Protein AF-A0AAD3ME91-F1 (afdb_monomer_lite)

Foldseek 3Di:
DCLVPLDADPVNCCVVCVVDDDDPVVSVVVVVVSVVLVVVLVVLVVVVVVVLVVVCCVVDVDPPPDPPSDPDPDCPDPSVVVNCCVPPVVVPDDRDPPD

Organism: Lates japonicus (NCBI:txid270547)

Sequence (99 aa):
MFFYTRYPSSNTLKTYFPDVKFNRCVTSQMIKWFSNFREFFYIQMERFARQAVREALTRDGAPRLGRESQLRVGRDTELYRILNMHYNNSNVYQVPEIY

Structure (mmCIF, N/CA/C/O backbone):
data_AF-A0AAD3ME91-F1
#
_entry.id   AF-A0AAD3ME91-F1
#
loop_
_atom_site.group_PDB
_atom_site.id
_atom_site.type_symbol
_atom_site.label_atom_id
_atom_site.label_alt_id
_atom_site.label_comp_id
_atom_site.label_asym_id
_atom_site.label_entity_id
_atom_site.label_seq_id
_atom_site.pdbx_PDB_ins_code
_atom_site.Cartn_x
_atom_site.Cartn_y
_atom_site.Cartn_z
_atom_site.occupancy
_atom_site.B_iso_or_equiv
_atom_site.auth_seq_id
_atom_site.auth_comp_id
_atom_site.auth_asym_id
_atom_site.auth_atom_id
_atom_site.pdbx_PDB_model_num
ATOM 1 N N . MET A 1 1 ? 0.706 -6.170 -7.731 1.00 81.69 1 MET A N 1
ATOM 2 C CA . MET A 1 1 ? 1.873 -6.748 -7.014 1.00 81.69 1 MET A CA 1
ATOM 3 C C . MET A 1 1 ? 1.831 -6.543 -5.497 1.00 81.69 1 MET A C 1
ATOM 5 O O . MET A 1 1 ? 2.109 -7.497 -4.782 1.00 81.69 1 MET A O 1
ATOM 9 N N . PHE A 1 2 ? 1.473 -5.357 -4.984 1.00 82.31 2 PHE A N 1
ATOM 10 C CA . PHE A 1 2 ? 1.466 -5.082 -3.533 1.00 82.31 2 PHE A CA 1
ATOM 11 C C . PHE A 1 2 ? 0.575 -6.038 -2.705 1.00 82.31 2 PHE A C 1
ATOM 13 O O . PHE A 1 2 ? 0.994 -6.496 -1.644 1.00 82.31 2 PHE A O 1
ATOM 20 N N . PHE A 1 3 ? -0.584 -6.443 -3.244 1.00 76.81 3 PHE A N 1
ATOM 21 C CA . PHE A 1 3 ? -1.472 -7.474 -2.669 1.00 76.81 3 PHE A CA 1
ATOM 22 C C . PHE A 1 3 ? -0.890 -8.898 -2.611 1.00 76.81 3 PHE A C 1
ATOM 24 O O . PHE A 1 3 ? -1.547 -9.809 -2.135 1.00 76.81 3 PHE A O 1
ATOM 31 N N . TYR A 1 4 ? 0.319 -9.132 -3.118 1.00 81.06 4 TYR A N 1
ATOM 32 C CA . TYR A 1 4 ? 0.982 -10.438 -3.029 1.00 81.06 4 TYR A CA 1
ATOM 33 C C . TYR A 1 4 ? 2.249 -10.343 -2.179 1.00 81.06 4 TYR A C 1
ATOM 35 O O . TYR A 1 4 ? 2.527 -11.211 -1.356 1.00 81.06 4 TYR A O 1
ATOM 43 N N . THR A 1 5 ? 2.998 -9.246 -2.311 1.00 86.25 5 THR A N 1
ATOM 44 C CA . THR A 1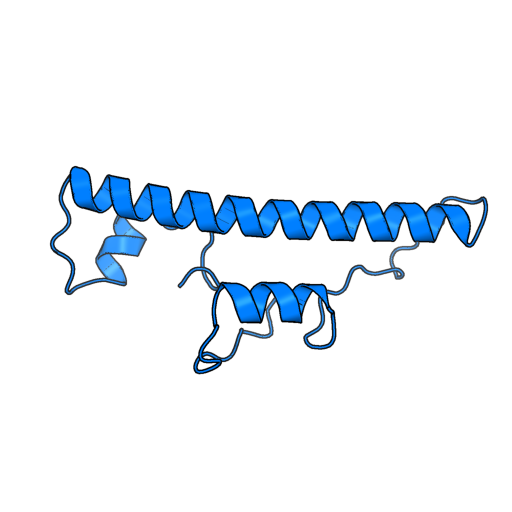 5 ? 4.194 -8.989 -1.506 1.00 86.25 5 THR A CA 1
ATOM 45 C C . THR A 1 5 ? 4.294 -7.519 -1.109 1.00 86.25 5 THR A C 1
ATOM 47 O O . THR A 1 5 ? 4.296 -6.622 -1.954 1.00 86.25 5 THR A O 1
ATOM 50 N N . ARG A 1 6 ? 4.399 -7.269 0.203 1.00 90.31 6 ARG A N 1
ATOM 51 C CA . ARG A 1 6 ? 4.574 -5.919 0.773 1.00 90.31 6 ARG A CA 1
ATOM 52 C C . ARG A 1 6 ? 6.049 -5.493 0.817 1.00 90.31 6 ARG A C 1
ATOM 54 O O . ARG A 1 6 ? 6.357 -4.300 0.838 1.00 90.31 6 ARG A O 1
ATOM 61 N N . TYR A 1 7 ? 6.952 -6.474 0.814 1.00 92.44 7 TYR A N 1
ATOM 62 C CA . TYR A 1 7 ? 8.404 -6.306 0.897 1.00 92.44 7 TYR A CA 1
ATOM 63 C C . TYR A 1 7 ? 9.083 -7.078 -0.245 1.00 92.44 7 TYR A C 1
ATOM 65 O O . TYR A 1 7 ? 9.751 -8.084 -0.001 1.00 92.44 7 TYR A O 1
ATOM 73 N N . PRO A 1 8 ? 8.887 -6.671 -1.511 1.00 92.88 8 PRO A N 1
ATOM 74 C CA . PRO A 1 8 ? 9.577 -7.321 -2.615 1.00 92.88 8 PRO A CA 1
ATOM 75 C C . PRO A 1 8 ? 11.084 -7.069 -2.518 1.00 92.88 8 PRO A C 1
ATOM 77 O O . PRO A 1 8 ? 11.529 -5.944 -2.284 1.00 92.88 8 PRO A O 1
ATOM 80 N N . SER A 1 9 ? 11.875 -8.114 -2.749 1.00 91.38 9 SER A N 1
ATOM 81 C CA . SER A 1 9 ? 13.317 -7.954 -2.940 1.00 91.38 9 SER A CA 1
ATOM 82 C C . SER A 1 9 ? 13.612 -7.321 -4.304 1.00 91.38 9 SER A C 1
ATOM 84 O O . SER A 1 9 ? 12.789 -7.389 -5.222 1.00 91.38 9 SER A O 1
ATOM 86 N N . SER A 1 10 ? 14.819 -6.779 -4.486 1.00 87.94 10 SER A N 1
ATOM 87 C CA . SER A 1 10 ? 15.272 -6.297 -5.799 1.00 87.94 10 SER A CA 1
ATOM 88 C C . SER A 1 10 ? 15.189 -7.379 -6.883 1.00 87.94 10 SER A C 1
ATOM 90 O O . SER A 1 10 ? 14.852 -7.071 -8.023 1.00 87.94 10 SER A O 1
ATOM 92 N N . ASN A 1 11 ? 15.449 -8.644 -6.534 1.00 90.69 11 ASN A N 1
ATOM 93 C CA . ASN A 1 11 ? 15.323 -9.765 -7.469 1.00 90.69 11 ASN A CA 1
ATOM 94 C C . ASN A 1 11 ? 13.859 -10.018 -7.831 1.00 90.69 11 ASN A C 1
ATOM 96 O O . ASN A 1 11 ? 13.541 -10.158 -9.005 1.00 90.69 11 ASN A O 1
ATOM 100 N N . THR A 1 12 ? 12.959 -9.977 -6.845 1.00 92.50 12 THR A N 1
ATOM 101 C CA . THR A 1 12 ? 11.515 -10.090 -7.076 1.00 92.50 12 THR A CA 1
ATOM 102 C C . THR A 1 12 ? 11.034 -8.997 -8.035 1.00 92.50 12 THR A C 1
ATOM 104 O O . THR A 1 12 ? 10.335 -9.293 -8.994 1.00 92.50 12 THR A O 1
ATOM 107 N N . LEU A 1 13 ? 11.444 -7.739 -7.846 1.00 91.31 13 LEU A N 1
ATOM 108 C CA . LEU A 1 13 ? 11.069 -6.658 -8.767 1.00 91.31 13 LEU A CA 1
ATOM 109 C C . LEU A 1 13 ? 11.576 -6.915 -10.193 1.00 91.31 13 LEU A C 1
ATOM 111 O O . LEU A 1 13 ? 10.810 -6.785 -11.139 1.00 91.31 13 LEU A O 1
ATOM 115 N N . LYS A 1 14 ? 12.831 -7.342 -10.354 1.00 90.88 14 LYS A N 1
ATOM 116 C CA . LYS A 1 14 ? 13.387 -7.665 -11.678 1.00 90.88 14 LYS A CA 1
ATOM 117 C C . LYS A 1 14 ? 12.628 -8.789 -12.382 1.00 90.88 14 LYS A C 1
ATOM 119 O O . LYS A 1 14 ? 12.403 -8.698 -13.580 1.00 90.88 14 LYS A O 1
ATOM 124 N N . THR A 1 15 ? 12.212 -9.821 -11.647 1.00 93.69 15 THR A N 1
ATOM 125 C CA . THR A 1 15 ? 11.452 -10.948 -12.207 1.00 93.69 15 THR A CA 1
ATOM 126 C C . THR A 1 15 ? 10.057 -10.537 -12.677 1.00 93.69 15 THR A C 1
ATOM 128 O O . THR A 1 15 ? 9.624 -10.970 -13.738 1.00 93.69 15 THR A O 1
ATOM 131 N N . TYR A 1 16 ? 9.349 -9.712 -11.900 1.00 91.38 16 TYR A N 1
ATOM 132 C CA . TYR A 1 16 ? 7.952 -9.359 -12.184 1.00 91.38 16 TYR A CA 1
ATOM 133 C C . TYR A 1 16 ? 7.783 -8.098 -13.048 1.00 91.38 16 TYR A C 1
ATOM 135 O O . TYR A 1 16 ? 6.665 -7.792 -13.453 1.00 91.38 16 TYR A O 1
ATOM 143 N N . PHE A 1 17 ? 8.870 -7.383 -13.350 1.00 92.62 17 PHE A N 1
ATOM 144 C CA . PHE A 1 17 ? 8.881 -6.223 -14.245 1.00 92.62 17 PHE A CA 1
ATOM 145 C C . PHE A 1 17 ? 9.977 -6.364 -15.317 1.00 92.62 17 PHE A C 1
ATOM 147 O O . PHE A 1 17 ? 10.930 -5.580 -15.318 1.00 92.62 17 PHE A O 1
ATOM 154 N N . PRO A 1 18 ? 9.871 -7.354 -16.224 1.00 93.62 18 PRO A N 1
ATOM 155 C CA . PRO A 1 18 ? 10.914 -7.636 -17.215 1.00 93.62 18 PRO A CA 1
ATOM 156 C C . PRO A 1 18 ? 11.144 -6.474 -18.193 1.00 93.62 18 PRO A C 1
ATOM 158 O O . PRO A 1 18 ? 12.267 -6.271 -18.649 1.00 93.62 18 PRO A O 1
ATOM 161 N N . ASP A 1 19 ? 10.114 -5.666 -18.456 1.00 94.81 19 ASP A N 1
ATOM 162 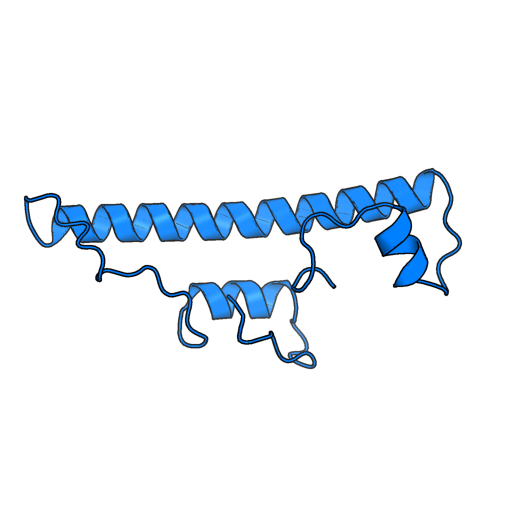C CA . ASP A 1 19 ? 10.186 -4.518 -19.370 1.00 94.81 19 ASP A CA 1
ATOM 163 C C . ASP A 1 19 ? 10.876 -3.287 -18.753 1.00 94.81 19 ASP A C 1
ATOM 165 O O . ASP A 1 19 ? 11.164 -2.301 -19.436 1.00 94.81 19 ASP A O 1
ATOM 169 N N . VAL A 1 20 ? 11.163 -3.317 -17.447 1.00 94.19 20 VAL A N 1
ATOM 170 C CA . VAL A 1 20 ? 11.804 -2.208 -16.738 1.00 94.19 20 VAL A CA 1
ATOM 171 C C . VAL A 1 20 ? 13.320 -2.373 -16.770 1.00 94.19 20 VAL A C 1
ATOM 173 O O . VAL A 1 20 ? 13.887 -3.318 -16.223 1.00 94.19 20 VAL A O 1
ATOM 176 N N . LYS A 1 21 ? 14.024 -1.384 -17.330 1.00 94.56 21 LYS A N 1
ATOM 177 C CA . LYS A 1 21 ? 15.491 -1.316 -17.246 1.00 94.56 21 LYS A CA 1
ATOM 178 C C . LYS A 1 21 ? 15.927 -0.840 -15.860 1.00 94.56 21 LYS A C 1
ATOM 180 O O . LYS A 1 21 ? 15.998 0.358 -15.584 1.00 94.56 21 LYS A O 1
ATOM 185 N N . PHE A 1 22 ? 16.234 -1.787 -14.980 1.00 93.19 22 PHE A N 1
ATOM 186 C CA . PHE A 1 22 ? 16.673 -1.485 -13.620 1.00 93.19 22 PHE A CA 1
ATOM 187 C C . PHE A 1 22 ? 18.049 -0.814 -13.585 1.00 93.19 22 PHE A C 1
ATOM 189 O O . PHE A 1 22 ? 19.055 -1.375 -14.012 1.00 93.19 22 PHE A O 1
ATOM 196 N N . ASN A 1 23 ? 18.097 0.366 -12.974 1.00 95.00 23 ASN A N 1
ATOM 197 C CA . ASN A 1 23 ? 19.318 1.048 -12.556 1.00 95.00 23 ASN A CA 1
ATOM 198 C C . ASN A 1 23 ? 19.168 1.531 -11.101 1.00 95.00 23 ASN A C 1
ATOM 200 O O . ASN A 1 23 ? 18.126 1.315 -10.472 1.00 95.00 23 ASN A O 1
ATOM 204 N N . ARG A 1 24 ? 20.197 2.182 -10.542 1.00 94.25 24 ARG A N 1
ATOM 205 C CA . ARG A 1 24 ? 20.177 2.651 -9.144 1.00 94.25 24 ARG A CA 1
ATOM 206 C C . ARG A 1 24 ? 19.001 3.595 -8.853 1.00 94.25 24 ARG A C 1
ATOM 208 O O . ARG A 1 24 ? 18.346 3.446 -7.820 1.00 94.25 24 ARG A O 1
ATOM 215 N N . CYS A 1 25 ? 18.710 4.524 -9.761 1.00 96.06 25 CYS A N 1
ATOM 216 C CA . CYS A 1 25 ? 17.630 5.500 -9.609 1.00 96.06 25 CYS A CA 1
ATOM 217 C C . CYS A 1 25 ? 16.254 4.826 -9.694 1.00 96.06 25 CYS A C 1
ATOM 219 O O . CYS A 1 25 ? 15.437 5.004 -8.796 1.00 96.06 25 CYS A O 1
ATOM 221 N N . VAL A 1 26 ? 16.033 3.979 -10.703 1.00 94.94 26 VAL A N 1
ATOM 222 C CA . VAL A 1 26 ? 14.781 3.225 -10.898 1.00 94.94 26 VAL A CA 1
ATOM 223 C C . VAL A 1 26 ? 14.518 2.286 -9.721 1.00 94.94 26 VAL A C 1
ATOM 225 O O . VAL A 1 26 ? 13.415 2.258 -9.185 1.00 94.94 26 VAL A O 1
ATOM 228 N N . THR A 1 27 ? 15.545 1.576 -9.247 1.00 92.75 27 THR A N 1
ATOM 229 C CA . THR A 1 27 ? 15.428 0.694 -8.074 1.00 92.75 27 THR A CA 1
ATOM 230 C C . THR A 1 27 ? 15.026 1.497 -6.836 1.00 92.75 27 THR A C 1
ATOM 232 O O . THR A 1 27 ? 14.099 1.116 -6.124 1.00 92.75 27 THR A O 1
ATOM 235 N N . SER A 1 28 ? 15.665 2.649 -6.610 1.00 93.81 28 SER A N 1
ATOM 236 C CA . SER A 1 28 ? 15.315 3.554 -5.508 1.00 93.81 28 SER A CA 1
ATOM 237 C C . SER A 1 28 ? 13.880 4.074 -5.626 1.00 93.81 28 SER A C 1
ATOM 239 O O . SER A 1 28 ? 13.176 4.158 -4.622 1.00 93.81 28 SER A O 1
ATOM 241 N N . GLN A 1 29 ? 13.424 4.394 -6.839 1.00 94.56 29 GLN A N 1
ATOM 242 C CA . GLN A 1 29 ? 12.057 4.846 -7.100 1.00 94.56 29 GLN A CA 1
ATOM 243 C C . GLN A 1 29 ? 11.031 3.759 -6.769 1.00 94.56 29 GLN A C 1
ATOM 245 O O . GLN A 1 29 ? 10.059 4.031 -6.067 1.00 94.56 29 GLN A O 1
ATOM 250 N N . MET A 1 30 ? 11.271 2.518 -7.198 1.00 92.94 30 MET A N 1
ATOM 251 C CA . MET A 1 30 ? 10.380 1.406 -6.872 1.00 92.94 30 MET A CA 1
ATOM 252 C C . MET A 1 30 ? 10.336 1.146 -5.367 1.00 92.94 30 MET A C 1
ATOM 254 O O . MET A 1 30 ? 9.253 0.993 -4.809 1.00 92.94 30 MET A O 1
ATOM 258 N N . ILE A 1 31 ? 11.485 1.170 -4.684 1.00 91.50 31 ILE A N 1
ATOM 259 C CA . ILE A 1 31 ? 11.530 1.037 -3.222 1.00 91.50 31 ILE A CA 1
ATOM 260 C C . ILE A 1 31 ? 10.691 2.135 -2.554 1.00 91.50 31 ILE A C 1
ATOM 262 O O . ILE A 1 31 ? 9.905 1.825 -1.661 1.00 91.50 31 ILE A O 1
ATOM 266 N N . LYS A 1 32 ? 10.800 3.391 -3.010 1.00 94.19 32 LYS A N 1
ATOM 267 C CA . LYS A 1 32 ? 9.980 4.507 -2.507 1.00 94.19 32 LYS A CA 1
ATOM 268 C C . LYS A 1 32 ? 8.486 4.268 -2.722 1.00 94.19 32 LYS A C 1
ATOM 270 O O . LYS A 1 32 ? 7.722 4.439 -1.781 1.00 94.19 32 LYS A O 1
ATOM 275 N N . TRP A 1 33 ? 8.066 3.815 -3.903 1.00 93.94 33 TRP A N 1
ATOM 276 C CA . TRP A 1 33 ? 6.658 3.478 -4.146 1.00 93.94 33 TRP A CA 1
ATOM 277 C C . TRP A 1 33 ? 6.148 2.399 -3.190 1.00 93.94 33 TRP A C 1
ATOM 279 O O . TRP A 1 33 ? 5.098 2.571 -2.577 1.00 93.94 33 TRP A O 1
ATOM 289 N N . PHE A 1 34 ? 6.914 1.323 -2.990 1.00 93.31 34 PHE A N 1
ATOM 290 C CA . PHE A 1 34 ? 6.541 0.278 -2.034 1.00 93.31 34 PHE A CA 1
ATOM 291 C C . PHE A 1 34 ? 6.534 0.776 -0.584 1.00 93.31 34 PHE A C 1
ATOM 293 O O . PHE A 1 34 ? 5.714 0.311 0.204 1.00 93.31 34 PHE A O 1
ATOM 300 N N . SER A 1 35 ? 7.406 1.718 -0.221 1.00 94.00 35 SER A N 1
ATOM 301 C CA . SER A 1 35 ? 7.354 2.377 1.088 1.00 94.00 35 SER A CA 1
ATOM 302 C C . SER A 1 35 ? 6.078 3.196 1.265 1.00 94.00 35 SER A C 1
ATOM 304 O O . SER A 1 35 ? 5.407 3.005 2.273 1.00 94.00 35 SER A O 1
ATOM 306 N N . ASN A 1 36 ? 5.690 4.005 0.276 1.00 93.06 36 ASN A N 1
ATOM 307 C CA . ASN A 1 36 ? 4.447 4.783 0.323 1.00 93.06 36 ASN A CA 1
ATOM 308 C C . ASN A 1 36 ? 3.215 3.872 0.440 1.00 93.06 36 ASN A C 1
ATOM 310 O O . ASN A 1 36 ? 2.314 4.132 1.233 1.00 93.06 36 ASN A O 1
ATOM 314 N N . PHE A 1 37 ? 3.189 2.764 -0.308 1.00 93.81 37 PHE A N 1
ATOM 315 C CA . PHE A 1 37 ? 2.121 1.774 -0.177 1.00 93.81 37 PHE A CA 1
ATOM 316 C C . PHE A 1 37 ? 2.093 1.163 1.229 1.00 93.81 37 PHE A C 1
ATOM 318 O O . PHE A 1 37 ? 1.049 1.120 1.870 1.00 93.81 37 PHE A O 1
ATOM 325 N N . ARG A 1 38 ? 3.236 0.744 1.783 1.00 94.94 38 ARG A N 1
ATOM 326 C CA . ARG A 1 38 ? 3.263 0.225 3.161 1.00 94.94 38 ARG A CA 1
ATOM 327 C C . ARG A 1 38 ? 2.795 1.252 4.186 1.00 94.94 38 ARG A C 1
ATOM 329 O O . ARG A 1 38 ? 2.061 0.876 5.091 1.00 94.94 38 ARG A O 1
ATOM 336 N N . GLU A 1 39 ? 3.199 2.508 4.048 1.00 95.12 39 G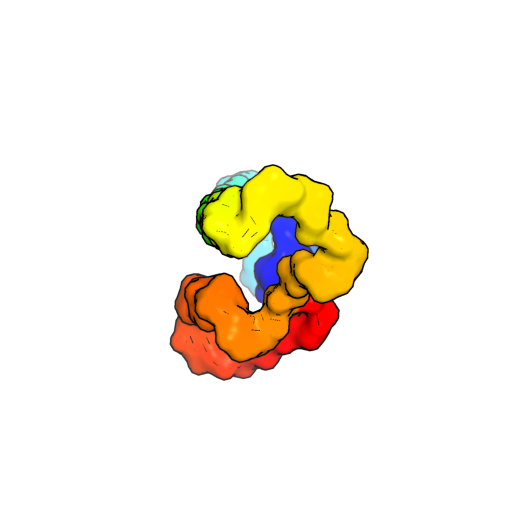LU A N 1
ATOM 337 C CA . GLU A 1 39 ? 2.782 3.586 4.945 1.00 95.12 39 GLU A CA 1
ATOM 338 C C . GLU A 1 39 ? 1.256 3.712 4.982 1.00 95.12 39 GLU A C 1
ATOM 340 O O . GLU A 1 39 ? 0.660 3.590 6.053 1.00 95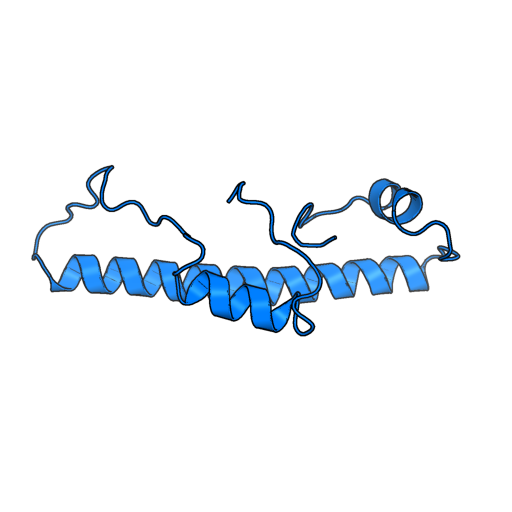.12 39 GLU A O 1
ATOM 345 N N . PHE A 1 40 ? 0.607 3.829 3.819 1.00 93.88 40 PHE A N 1
ATOM 346 C CA . PHE A 1 40 ? -0.853 3.867 3.757 1.00 93.88 40 PHE A CA 1
ATOM 347 C C . PHE A 1 40 ? -1.485 2.613 4.374 1.00 93.88 40 PHE A C 1
ATOM 349 O O . PHE A 1 40 ? -2.406 2.723 5.184 1.00 93.88 40 PHE A O 1
ATOM 356 N N . PHE A 1 41 ? -0.979 1.421 4.032 1.00 92.19 41 PHE A N 1
ATOM 357 C CA . PHE A 1 41 ? -1.484 0.159 4.576 1.00 92.19 41 PHE A CA 1
ATOM 358 C C . PHE A 1 41 ? -1.449 0.142 6.108 1.00 92.19 41 PHE A C 1
ATOM 360 O O . PHE A 1 41 ? -2.471 -0.126 6.738 1.00 92.19 41 PHE A O 1
ATOM 367 N N . TYR A 1 42 ? -0.299 0.452 6.711 1.00 93.44 42 TYR A N 1
ATOM 368 C CA . TYR A 1 42 ? -0.137 0.396 8.161 1.00 93.44 42 TYR A CA 1
ATOM 369 C C . TYR A 1 42 ? -0.932 1.481 8.884 1.00 93.44 42 TYR A C 1
ATOM 371 O O . TYR A 1 42 ? -1.509 1.182 9.926 1.00 93.44 42 TYR A O 1
ATOM 379 N N . ILE A 1 43 ? -1.068 2.678 8.303 1.00 94.44 43 ILE A N 1
ATOM 380 C CA . ILE A 1 43 ? -1.961 3.718 8.834 1.00 94.44 43 ILE A CA 1
ATOM 381 C C . ILE A 1 43 ? -3.405 3.204 8.902 1.00 94.44 43 ILE A C 1
ATOM 383 O O . ILE A 1 43 ? -4.070 3.368 9.926 1.00 94.44 43 ILE A O 1
ATOM 387 N N . GLN A 1 44 ? -3.901 2.556 7.841 1.00 91.50 44 GLN A N 1
ATOM 388 C CA . GLN A 1 44 ? -5.257 2.001 7.857 1.00 91.50 44 GLN A CA 1
ATOM 389 C C . GLN A 1 44 ? -5.382 0.851 8.864 1.00 91.50 44 GLN A C 1
ATOM 391 O O . GLN A 1 44 ? -6.315 0.860 9.666 1.00 91.50 44 GLN A O 1
ATOM 396 N N . MET A 1 45 ? -4.439 -0.100 8.882 1.00 89.25 45 MET A N 1
ATOM 397 C CA . MET A 1 45 ? -4.451 -1.207 9.852 1.00 89.25 45 MET A CA 1
ATOM 398 C C . MET A 1 45 ? -4.508 -0.690 11.289 1.00 89.25 45 MET A C 1
ATOM 400 O O . MET A 1 45 ? -5.354 -1.117 12.073 1.00 89.25 45 MET A O 1
ATOM 404 N N . GLU A 1 46 ? -3.630 0.252 11.629 1.00 90.69 46 GLU A N 1
ATOM 405 C CA . GLU A 1 46 ? -3.544 0.813 12.971 1.00 90.69 46 GLU A CA 1
ATOM 406 C C . GLU A 1 46 ? -4.829 1.548 13.354 1.00 90.69 46 GLU A C 1
ATOM 408 O O . GLU A 1 46 ? -5.349 1.350 14.455 1.00 90.69 46 GLU A O 1
ATOM 413 N N . ARG A 1 47 ? -5.380 2.358 12.441 1.00 91.12 47 ARG A N 1
ATOM 414 C CA . ARG A 1 47 ? -6.633 3.082 12.673 1.00 91.12 47 ARG A CA 1
ATOM 415 C C . ARG A 1 47 ? -7.771 2.127 13.031 1.00 91.12 47 ARG A C 1
ATOM 417 O O . ARG A 1 47 ? -8.458 2.355 14.025 1.00 91.12 47 ARG A O 1
ATOM 424 N N . PHE A 1 48 ? -7.954 1.059 12.253 1.00 87.44 48 PHE A N 1
ATOM 425 C CA . PHE A 1 48 ? -9.022 0.083 12.489 1.00 87.44 48 PHE A CA 1
ATOM 426 C C . PHE A 1 48 ? -8.770 -0.783 13.729 1.00 87.44 48 PHE A C 1
ATOM 428 O O . PHE A 1 48 ? -9.702 -1.028 14.490 1.00 87.44 48 PHE A O 1
ATOM 435 N N . ALA A 1 49 ? -7.524 -1.183 13.994 1.00 86.31 49 ALA A N 1
ATOM 436 C CA . ALA A 1 49 ? -7.183 -1.929 15.204 1.00 86.31 49 ALA A CA 1
ATOM 437 C C . ALA A 1 49 ? -7.469 -1.109 16.474 1.00 86.31 49 ALA A C 1
ATOM 439 O O . ALA A 1 49 ? -8.104 -1.601 17.406 1.00 86.31 49 ALA A O 1
ATOM 440 N N . ARG A 1 50 ? -7.067 0.169 16.499 1.00 88.69 50 ARG A N 1
ATOM 441 C CA . ARG A 1 50 ? -7.359 1.077 17.622 1.00 88.69 50 ARG A CA 1
ATOM 442 C C . ARG A 1 50 ? -8.857 1.306 17.798 1.00 88.69 50 ARG A C 1
ATOM 444 O O . ARG A 1 50 ? -9.318 1.377 18.935 1.00 88.69 50 ARG A O 1
ATOM 451 N N . GLN A 1 51 ? -9.602 1.422 16.700 1.00 86.06 51 GLN A N 1
ATOM 452 C CA . GLN A 1 51 ? -11.055 1.573 16.734 1.00 86.06 51 GLN A CA 1
ATOM 453 C C . GLN A 1 51 ? -11.723 0.348 17.369 1.00 86.06 51 GLN A C 1
ATOM 455 O O . GLN A 1 51 ? -12.477 0.498 18.325 1.00 86.06 51 GLN A O 1
ATOM 460 N N . ALA A 1 52 ? -11.371 -0.857 16.917 1.00 82.62 52 ALA A N 1
ATOM 461 C CA . ALA A 1 52 ? -11.926 -2.094 17.457 1.00 82.62 52 ALA A CA 1
ATOM 462 C C . ALA A 1 52 ? -11.599 -2.290 18.945 1.00 82.62 52 ALA A C 1
ATOM 464 O O . ALA A 1 52 ? -12.458 -2.704 19.717 1.00 82.62 52 ALA A O 1
ATOM 465 N N . VAL A 1 53 ? -10.380 -1.940 19.374 1.00 83.38 53 VAL A N 1
ATOM 466 C CA . VAL A 1 53 ? -10.002 -1.974 20.797 1.00 83.38 53 VAL A CA 1
ATOM 467 C C . VAL A 1 53 ? -10.853 -0.999 21.615 1.00 83.38 53 VAL A C 1
ATOM 469 O O . VAL A 1 53 ? -11.333 -1.365 22.683 1.00 83.38 53 VAL A O 1
ATOM 472 N N . ARG A 1 54 ? -11.080 0.227 21.127 1.00 81.88 54 ARG A N 1
ATOM 473 C CA . ARG A 1 54 ? -11.933 1.210 21.817 1.00 81.88 54 ARG A CA 1
ATOM 474 C C . ARG A 1 54 ? -13.378 0.736 21.932 1.00 81.88 54 ARG A C 1
ATOM 476 O O . ARG A 1 54 ? -13.953 0.849 23.005 1.00 81.88 54 ARG A O 1
ATOM 483 N N . GLU A 1 55 ? -13.939 0.195 20.856 1.00 79.31 55 GLU A N 1
ATOM 484 C CA . GLU A 1 55 ? -15.308 -0.334 20.832 1.00 79.31 55 GLU A CA 1
ATOM 485 C C . GLU A 1 55 ? -15.480 -1.558 21.740 1.00 79.31 55 GLU A C 1
ATOM 487 O O . GLU A 1 55 ? -16.509 -1.703 22.399 1.00 79.31 55 GLU A O 1
ATOM 492 N N . ALA A 1 56 ? -14.459 -2.415 21.826 1.00 71.06 56 ALA A N 1
ATOM 493 C CA . ALA A 1 56 ? -14.455 -3.546 22.749 1.00 71.06 56 ALA A CA 1
ATOM 494 C C . ALA A 1 56 ? -14.431 -3.093 24.219 1.00 71.06 56 ALA A C 1
ATOM 496 O O . ALA A 1 56 ? -15.094 -3.702 25.051 1.00 71.06 56 ALA A O 1
ATOM 497 N N . LEU A 1 57 ? -13.705 -2.014 24.535 1.00 69.06 57 LEU A N 1
ATOM 498 C CA . LEU A 1 57 ? -13.617 -1.457 25.890 1.00 69.06 57 LEU A CA 1
ATOM 499 C C . LEU A 1 57 ? -14.878 -0.689 26.322 1.00 69.06 57 LEU A C 1
ATOM 501 O O . LEU A 1 57 ? -15.127 -0.568 27.518 1.00 69.06 57 LEU A O 1
ATOM 505 N N . THR A 1 58 ? -15.657 -0.142 25.382 1.00 68.06 58 THR A N 1
ATOM 506 C CA . THR A 1 58 ? -16.882 0.618 25.689 1.00 68.06 58 THR A CA 1
ATOM 507 C C . THR A 1 58 ? -18.137 -0.245 25.770 1.00 68.06 58 THR A C 1
ATOM 509 O O . THR A 1 58 ? -19.082 0.155 26.448 1.00 68.06 58 THR A O 1
ATOM 512 N N . ARG A 1 59 ? -18.178 -1.404 25.095 1.00 59.81 59 ARG A N 1
ATOM 513 C CA . ARG A 1 59 ? -19.354 -2.291 25.100 1.00 59.81 59 ARG A CA 1
ATOM 514 C C . ARG A 1 59 ? -19.498 -3.142 26.355 1.00 59.81 59 ARG A C 1
ATOM 516 O O . ARG A 1 59 ? -20.626 -3.397 26.746 1.00 59.81 59 ARG A O 1
ATOM 523 N N . ASP A 1 60 ? -18.400 -3.533 26.987 1.00 54.62 60 ASP A N 1
ATOM 524 C CA . ASP A 1 60 ? -18.406 -4.269 28.248 1.00 54.62 60 ASP A CA 1
ATOM 525 C C . ASP A 1 60 ? -17.165 -3.851 29.039 1.00 54.62 60 ASP A C 1
ATOM 527 O O . ASP A 1 60 ? -16.049 -3.960 28.538 1.00 54.62 60 ASP A O 1
ATOM 531 N N . GLY A 1 61 ? -17.325 -3.393 30.284 1.00 53.62 61 GLY A N 1
ATOM 532 C CA . GLY A 1 61 ? -16.228 -2.987 31.180 1.00 53.62 61 GLY A CA 1
ATOM 533 C C . GLY A 1 61 ? -15.274 -4.118 31.610 1.00 53.62 61 GLY A C 1
ATOM 534 O O . GLY A 1 61 ? -14.716 -4.066 32.703 1.00 53.62 61 GLY A O 1
ATOM 535 N N . ALA A 1 62 ? -15.095 -5.155 30.789 1.00 50.88 62 ALA A N 1
ATOM 536 C CA . ALA A 1 62 ? -14.197 -6.276 31.007 1.00 50.88 62 ALA A CA 1
ATOM 537 C C . ALA A 1 62 ? -13.385 -6.572 29.730 1.00 50.88 62 ALA A C 1
ATOM 539 O O . ALA A 1 62 ? -13.943 -6.591 28.633 1.00 50.88 62 ALA A O 1
ATOM 540 N N . PRO A 1 63 ? -12.079 -6.883 29.840 1.00 51.16 63 PRO A N 1
ATOM 541 C CA . PRO A 1 63 ? -11.235 -7.205 28.698 1.00 51.16 63 PRO A CA 1
ATOM 542 C C . PRO A 1 63 ? -11.555 -8.621 28.204 1.00 51.16 63 PRO A C 1
ATOM 544 O O . PRO A 1 63 ? -10.830 -9.575 28.474 1.00 51.16 63 PRO A O 1
ATOM 547 N N . ARG A 1 64 ? -12.656 -8.789 27.472 1.00 51.59 64 ARG A N 1
ATOM 548 C CA . ARG A 1 64 ? -12.920 -10.008 26.703 1.00 51.59 64 ARG A CA 1
ATOM 549 C C . ARG A 1 64 ? -12.510 -9.783 25.257 1.00 51.59 64 ARG A C 1
ATOM 551 O O . ARG A 1 64 ? -13.338 -9.778 24.353 1.00 51.59 64 ARG A O 1
ATOM 558 N N . LEU A 1 65 ? -11.201 -9.687 25.024 1.00 54.94 65 LEU A N 1
ATOM 559 C CA . LEU A 1 65 ? -10.652 -10.049 23.716 1.00 54.94 65 LEU A CA 1
ATOM 560 C C . LEU A 1 65 ? -10.671 -11.586 23.622 1.00 54.94 65 LEU A C 1
ATOM 562 O O . LEU A 1 65 ? -9.642 -12.255 23.652 1.00 54.94 65 LEU A O 1
ATOM 566 N N . GLY A 1 66 ? -11.877 -12.161 23.636 1.00 44.91 66 GLY A N 1
ATOM 567 C CA . GLY A 1 66 ? -12.072 -13.578 23.387 1.00 44.91 66 GLY A CA 1
ATOM 568 C C . GLY A 1 66 ? -11.541 -13.896 21.996 1.00 44.91 66 GLY A C 1
ATOM 569 O O . GLY A 1 66 ? -11.690 -13.101 21.071 1.00 44.91 66 GLY A O 1
ATOM 570 N N . ARG A 1 67 ? -10.934 -15.073 21.857 1.00 45.97 67 ARG A N 1
ATOM 571 C CA . ARG A 1 67 ? -10.312 -15.635 20.643 1.00 45.97 67 ARG A CA 1
ATOM 572 C C . ARG A 1 67 ? -11.186 -15.564 19.368 1.00 45.97 67 ARG A C 1
ATOM 574 O O . ARG A 1 67 ? -10.681 -15.801 18.274 1.00 45.97 67 ARG A O 1
ATOM 581 N N . GLU A 1 68 ? -12.467 -15.232 19.522 1.00 47.12 68 GLU A N 1
ATOM 582 C CA . GLU A 1 68 ? -13.540 -15.256 18.525 1.00 47.12 68 GLU A CA 1
ATOM 583 C C . GLU A 1 68 ? -14.097 -13.869 18.157 1.00 47.12 68 GLU A C 1
ATOM 585 O O . GLU A 1 68 ? -14.772 -13.756 17.136 1.00 47.12 68 GLU A O 1
ATOM 590 N N . SER A 1 69 ? -13.738 -12.793 18.882 1.00 50.69 69 SER A N 1
ATOM 591 C CA . SER A 1 69 ? -13.901 -11.393 18.427 1.00 50.69 69 SER A CA 1
ATOM 592 C C . SER A 1 69 ? -12.839 -11.089 17.372 1.00 50.69 69 SER A C 1
ATOM 594 O O . SER A 1 69 ? -11.971 -10.227 17.506 1.00 50.69 69 SER A O 1
ATOM 596 N N . GLN A 1 70 ? -12.809 -11.950 16.373 1.00 52.00 70 GLN A N 1
ATOM 597 C CA . GLN A 1 70 ? -11.735 -12.092 15.434 1.00 52.00 70 GLN A CA 1
ATOM 598 C C . GLN A 1 70 ? -11.832 -10.881 14.513 1.00 52.00 70 GLN A C 1
ATOM 600 O O . GLN A 1 70 ? -12.833 -10.712 13.819 1.00 52.00 70 GLN A O 1
ATOM 605 N N . LEU A 1 71 ? -10.813 -10.021 14.542 1.00 57.09 71 LEU A N 1
ATOM 606 C CA . LEU A 1 71 ? -10.570 -8.977 13.546 1.00 57.09 71 LEU A CA 1
ATOM 607 C C . LEU A 1 71 ? -10.370 -9.645 12.173 1.00 57.09 71 LEU A C 1
ATOM 609 O O . LEU A 1 71 ? -9.262 -9.711 11.652 1.00 57.09 71 LEU A O 1
ATOM 613 N N . ARG A 1 72 ? -11.433 -10.231 11.617 1.00 59.19 72 ARG A N 1
ATOM 614 C CA . ARG A 1 72 ? -11.455 -10.828 10.289 1.00 59.19 72 ARG A CA 1
ATOM 615 C C . ARG A 1 72 ? -11.671 -9.702 9.306 1.00 59.19 72 ARG A C 1
ATOM 617 O O . ARG A 1 72 ? -12.730 -9.076 9.283 1.00 59.19 72 ARG A O 1
ATOM 624 N N . VAL A 1 73 ? -10.664 -9.459 8.484 1.00 61.34 73 VAL A N 1
ATOM 625 C CA . VAL A 1 73 ? -10.763 -8.523 7.370 1.00 61.34 73 VAL A CA 1
ATOM 626 C C . VAL A 1 73 ? -11.435 -9.256 6.209 1.00 61.34 73 VAL A C 1
ATOM 628 O O . VAL A 1 73 ? -10.785 -9.730 5.289 1.00 61.34 73 VAL A O 1
ATOM 631 N N . GLY A 1 74 ? -12.759 -9.407 6.281 1.00 66.19 74 GLY A N 1
ATOM 632 C CA . GLY A 1 74 ? -13.554 -9.922 5.164 1.00 66.19 74 GLY A CA 1
ATOM 633 C C . GLY A 1 74 ? -13.682 -8.901 4.026 1.00 66.19 74 GLY A C 1
ATOM 634 O O . GLY A 1 74 ? -13.455 -7.703 4.225 1.00 66.19 74 GLY A O 1
ATOM 635 N N . ARG A 1 75 ? -14.108 -9.355 2.839 1.00 68.00 75 ARG A N 1
ATOM 636 C CA . ARG A 1 75 ? -14.364 -8.485 1.669 1.00 68.00 75 ARG A CA 1
ATOM 637 C C . ARG A 1 75 ? -15.445 -7.428 1.915 1.00 68.00 75 ARG A C 1
ATOM 639 O O . ARG A 1 75 ? -15.411 -6.372 1.294 1.00 68.00 75 ARG A O 1
ATOM 646 N N . ASP A 1 76 ? -16.338 -7.684 2.862 1.00 72.06 76 ASP A N 1
ATOM 647 C CA . ASP A 1 76 ? -17.425 -6.770 3.225 1.00 72.06 76 ASP A CA 1
ATOM 648 C C . ASP A 1 76 ? -16.999 -5.726 4.270 1.00 72.06 76 ASP A C 1
ATOM 650 O O . ASP A 1 76 ? -17.794 -4.883 4.683 1.00 72.06 76 ASP A O 1
ATOM 654 N N . THR A 1 77 ? -15.742 -5.766 4.730 1.00 80.88 77 THR A N 1
ATOM 655 C CA . THR A 1 77 ? -15.245 -4.797 5.710 1.00 80.88 77 THR A CA 1
ATOM 656 C C . THR A 1 77 ? -14.907 -3.463 5.055 1.00 80.88 77 THR A C 1
ATOM 658 O O . THR A 1 77 ? -14.328 -3.398 3.968 1.00 80.88 77 THR A O 1
ATOM 661 N N . GLU A 1 78 ? -15.182 -2.367 5.766 1.00 84.69 78 GLU A N 1
ATOM 662 C CA . GLU A 1 78 ? -14.809 -1.023 5.306 1.00 84.69 78 GLU A CA 1
ATOM 663 C C . GLU A 1 78 ? -13.293 -0.895 5.103 1.00 84.69 78 GLU A C 1
ATOM 665 O O . GLU A 1 78 ? -12.830 -0.206 4.193 1.00 84.69 78 GLU A O 1
ATOM 670 N N . LEU A 1 79 ? -12.508 -1.615 5.908 1.00 85.56 79 LEU A N 1
ATOM 671 C CA . LEU A 1 79 ? -11.068 -1.684 5.733 1.00 85.56 79 LEU A CA 1
ATOM 672 C C . LEU A 1 79 ? -10.695 -2.256 4.358 1.00 85.56 79 LEU A C 1
ATOM 674 O O . LEU A 1 79 ? -9.894 -1.645 3.651 1.00 85.56 79 LEU A O 1
ATOM 678 N N . TYR A 1 80 ? -11.302 -3.373 3.944 1.00 84.06 80 TYR A N 1
ATOM 679 C CA . TYR A 1 80 ? -11.082 -3.931 2.610 1.00 84.06 80 TYR A CA 1
ATOM 680 C C . TYR A 1 80 ? -11.475 -2.937 1.512 1.00 84.06 80 TYR A C 1
ATOM 682 O O . TYR A 1 80 ? -10.698 -2.724 0.581 1.00 84.06 80 TYR A O 1
ATOM 690 N N . ARG A 1 81 ? -12.629 -2.269 1.639 1.00 86.44 81 ARG A N 1
ATOM 691 C CA . ARG A 1 81 ? -13.099 -1.280 0.654 1.00 86.44 81 ARG A CA 1
ATOM 692 C C . ARG A 1 81 ? -12.097 -0.139 0.461 1.00 86.44 81 ARG A 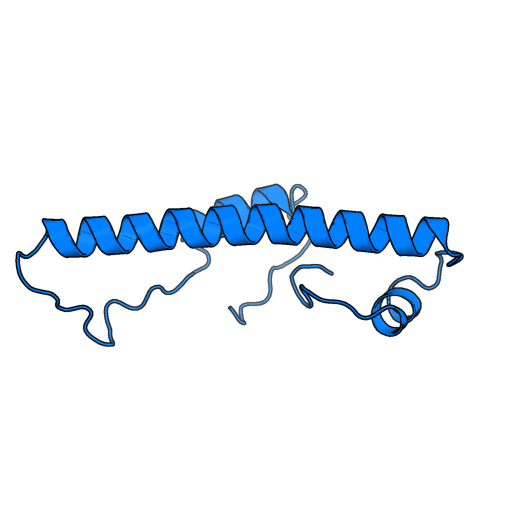C 1
ATOM 694 O O . ARG A 1 81 ? -11.774 0.206 -0.676 1.00 86.44 81 ARG A O 1
ATOM 701 N N . ILE A 1 82 ? -11.558 0.394 1.558 1.00 88.75 82 ILE A N 1
ATOM 702 C CA . ILE A 1 82 ? -10.556 1.469 1.542 1.00 88.75 82 ILE A CA 1
ATOM 703 C C . ILE A 1 82 ? -9.255 1.006 0.882 1.00 88.75 82 ILE A C 1
ATOM 705 O O . ILE A 1 82 ? -8.707 1.714 0.035 1.00 88.75 82 ILE A O 1
ATOM 709 N N . LEU A 1 83 ? -8.760 -0.182 1.239 1.00 88.06 83 LEU A N 1
ATOM 710 C CA . LEU A 1 83 ? -7.545 -0.724 0.629 1.00 88.06 83 LEU A CA 1
ATOM 711 C C . LEU A 1 83 ? -7.746 -1.018 -0.864 1.00 88.06 83 LEU A C 1
ATOM 713 O O . LEU A 1 83 ? -6.864 -0.715 -1.668 1.00 88.06 83 LEU A O 1
ATOM 717 N N . ASN A 1 84 ? -8.900 -1.569 -1.250 1.00 86.38 84 ASN A N 1
ATOM 718 C CA . ASN A 1 84 ? -9.212 -1.882 -2.641 1.00 86.38 84 ASN A CA 1
ATOM 719 C C . ASN A 1 84 ? -9.315 -0.609 -3.491 1.00 86.38 84 ASN A C 1
ATOM 721 O O . ASN A 1 84 ? -8.679 -0.540 -4.535 1.00 86.38 84 ASN A O 1
ATOM 725 N N . MET A 1 85 ? -10.009 0.436 -3.023 1.00 87.38 85 MET A N 1
ATOM 726 C CA . MET A 1 85 ? -10.041 1.722 -3.736 1.00 87.38 85 MET A CA 1
ATOM 727 C C . MET A 1 85 ? -8.645 2.331 -3.913 1.00 87.38 85 MET A C 1
ATOM 729 O O . MET A 1 85 ? -8.351 2.893 -4.965 1.00 87.38 85 MET A O 1
ATOM 733 N N . HIS A 1 86 ? -7.771 2.215 -2.910 1.00 88.31 86 HIS A N 1
ATOM 734 C CA . HIS A 1 86 ? -6.445 2.828 -2.969 1.00 88.31 86 HIS A CA 1
ATOM 735 C C . HIS A 1 86 ? -5.483 2.092 -3.916 1.00 88.31 86 HIS A C 1
ATOM 737 O O . HIS A 1 86 ? -4.789 2.725 -4.709 1.00 88.31 86 HIS A O 1
ATOM 743 N N . TYR A 1 87 ? -5.434 0.759 -3.855 1.00 86.38 87 TYR A N 1
ATOM 744 C CA . TYR A 1 87 ? -4.471 -0.036 -4.633 1.00 86.38 87 TYR A CA 1
ATOM 745 C C . TYR A 1 87 ? -5.026 -0.601 -5.946 1.00 86.38 87 TYR A C 1
ATOM 747 O O . TYR A 1 87 ? -4.250 -1.040 -6.794 1.00 86.38 87 TYR A O 1
ATOM 755 N N . ASN A 1 88 ? -6.347 -0.637 -6.105 1.00 83.56 88 ASN A N 1
ATOM 756 C CA . ASN A 1 88 ? 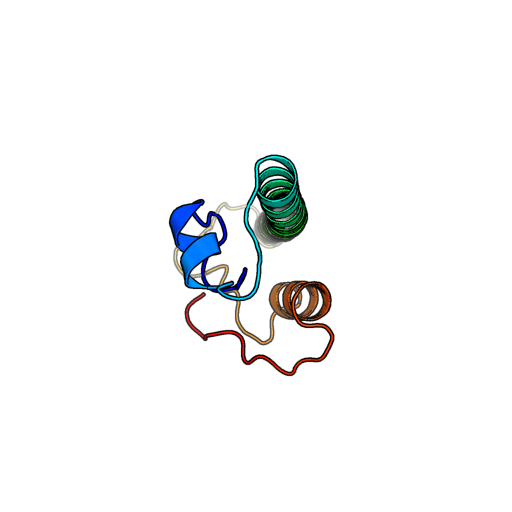-7.056 -1.280 -7.210 1.00 83.56 88 ASN A CA 1
ATOM 757 C C . ASN A 1 88 ? -8.235 -0.407 -7.672 1.00 83.56 88 ASN A C 1
ATOM 759 O O . ASN A 1 88 ? -9.372 -0.858 -7.766 1.00 83.56 88 ASN A O 1
ATOM 763 N N . ASN A 1 89 ? -7.960 0.867 -7.959 1.00 75.69 89 ASN A N 1
ATOM 764 C CA . ASN A 1 89 ? -8.987 1.857 -8.301 1.00 75.69 89 ASN A CA 1
ATOM 765 C C . ASN A 1 89 ? -9.827 1.483 -9.543 1.00 75.69 89 ASN A C 1
ATOM 767 O O . ASN A 1 89 ? -10.998 1.830 -9.629 1.00 75.69 89 ASN A O 1
ATOM 771 N N . SER A 1 90 ? -9.251 0.750 -10.502 1.00 71.75 90 SER A N 1
ATOM 772 C CA . SER A 1 90 ? -9.976 0.247 -11.680 1.00 71.75 90 SER A CA 1
ATOM 773 C C . SER A 1 90 ? -10.775 -1.033 -11.407 1.00 71.75 90 SER A C 1
ATOM 775 O O . SER A 1 90 ? -11.522 -1.482 -12.271 1.00 71.75 90 SER A O 1
ATOM 777 N N . ASN A 1 91 ? -10.606 -1.634 -10.226 1.00 69.81 91 ASN A N 1
ATOM 778 C CA . ASN A 1 91 ? -11.204 -2.895 -9.793 1.00 69.81 91 ASN A CA 1
ATOM 779 C C . ASN A 1 91 ? -10.990 -4.075 -10.762 1.00 69.81 91 ASN A C 1
ATOM 781 O O . ASN A 1 91 ? -11.734 -5.052 -10.742 1.00 69.81 91 ASN A O 1
ATOM 785 N N . VAL A 1 92 ? -9.968 -3.985 -11.618 1.00 71.69 92 VAL A N 1
ATOM 786 C CA . VAL A 1 92 ? -9.649 -5.006 -12.629 1.00 71.69 92 VAL A CA 1
ATOM 787 C C . VAL A 1 92 ? -9.020 -6.239 -11.978 1.00 71.69 92 VAL A C 1
ATOM 789 O O . VAL A 1 92 ? -9.104 -7.341 -12.514 1.00 71.69 92 VAL A O 1
ATOM 792 N N . TYR A 1 93 ? -8.401 -6.079 -10.807 1.00 68.38 93 TYR A N 1
ATOM 793 C CA . TYR A 1 93 ? -7.736 -7.172 -10.109 1.00 68.38 93 TYR A CA 1
ATOM 794 C C . TYR A 1 93 ? -8.644 -7.771 -9.034 1.00 68.38 93 TYR A C 1
ATOM 796 O O . TYR A 1 93 ? -9.136 -7.059 -8.164 1.00 68.38 93 TYR A O 1
ATOM 804 N N . GLN A 1 94 ? -8.826 -9.093 -9.041 1.00 64.44 94 GLN A N 1
ATOM 805 C CA . GLN A 1 94 ? -9.398 -9.776 -7.882 1.00 64.44 94 GLN A CA 1
ATOM 806 C C . GLN A 1 94 ? -8.349 -9.831 -6.771 1.00 64.44 94 GLN A C 1
ATOM 808 O O . GLN A 1 94 ? -7.249 -10.354 -6.966 1.00 64.44 94 GLN A O 1
ATOM 813 N N . VAL A 1 95 ? -8.683 -9.283 -5.601 1.00 65.12 95 VAL A N 1
ATOM 814 C CA . VAL A 1 95 ? -7.848 -9.438 -4.408 1.00 65.12 95 VAL A CA 1
ATOM 815 C C . VAL A 1 95 ? -7.978 -10.895 -3.932 1.00 65.12 95 VAL A C 1
ATOM 817 O O . VAL A 1 95 ? -9.110 -11.359 -3.724 1.00 65.12 95 VAL A O 1
ATOM 820 N N . PRO A 1 96 ? -6.861 -11.634 -3.784 1.00 66.31 96 PRO A N 1
ATOM 821 C CA . PRO A 1 96 ? -6.884 -13.005 -3.279 1.00 66.31 96 PRO A CA 1
ATOM 822 C C . PRO A 1 96 ? -7.587 -13.093 -1.919 1.00 66.31 96 PRO A C 1
ATOM 824 O O . PRO A 1 96 ? -7.418 -12.205 -1.088 1.00 66.31 96 PRO A O 1
ATOM 827 N N . GLU A 1 97 ? -8.332 -14.174 -1.665 1.00 60.94 97 GLU A N 1
ATOM 828 C CA . GLU A 1 97 ? -9.030 -14.408 -0.379 1.00 60.94 97 GLU A CA 1
ATOM 829 C C . GLU A 1 97 ? -8.089 -14.706 0.796 1.00 60.94 97 GLU A C 1
ATOM 831 O O . GLU A 1 97 ? -8.533 -14.863 1.927 1.00 60.94 97 GLU A O 1
ATOM 836 N N . ILE A 1 98 ? -6.785 -14.795 0.537 1.00 53.16 98 ILE A N 1
ATOM 837 C CA . ILE A 1 98 ? -5.768 -15.157 1.522 1.00 53.16 98 ILE A CA 1
ATOM 838 C C . ILE A 1 98 ? -5.358 -13.913 2.330 1.00 53.16 98 ILE A C 1
ATOM 840 O O . ILE A 1 98 ? -4.242 -13.416 2.182 1.00 53.16 98 ILE A O 1
ATOM 844 N N . TYR A 1 99 ? -6.272 -13.378 3.142 1.00 46.38 99 TYR A N 1
ATOM 845 C CA . TYR A 1 99 ? -5.998 -12.290 4.085 1.00 46.38 99 TYR A CA 1
ATOM 846 C C . TYR A 1 99 ? -6.773 -12.444 5.392 1.00 46.38 99 TYR A C 1
ATOM 848 O O . TYR A 1 99 ? -8.000 -12.669 5.340 1.00 46.38 99 TYR A O 1
#

pLDDT: mean 80.21, std 15.3, range [44.91, 96.06]

InterPro domains:
  IPR009057 Homedomain-like superfamily [SSF46689] (1-98)
  IPR023082 Homeo-prospero domain [PF05044] (1-98)
  IPR023082 Homeo-prospero domain [PS51818] (1-99)
  IPR037131 Homeo-prospero domain superfamily [G3DSA:1.10.10.500] (1-99)
  IPR039350 Prospero homeodomain family [PTHR12198] (1-97)

Radius of gyration: 17.57 Å; chains: 1; bounding box: 40×21×50 Å

Secondary structure (DSSP, 8-state):
-TTT-SS--HHHHHHH-TTS---HHHHHHHHHHHHHHHHHHHHHHHHHHHHHHHHHHHHSSS----TTS-----TTSHHHHHHHHHH-TT--SPPPS--